Protein AF-A0A151B8X5-F1 (afdb_monomer)

Nearest PDB structures (foldseek):
  4l0r-assembly1_A  TM=9.601E-01  e=2.692E+00  Homo sapiens
  4ilo-assembly1_A  TM=9.730E-01  e=3.054E+00  Chlamydia trachomatis L2/434/Bu
  4l0r-assembly1_B  TM=8.667E-01  e=2.528E+00  Homo sapiens
  4afl-assembly2_F  TM=8.780E-01  e=2.692E+00  Homo sapiens
  8ibh-assembly1_A-2  TM=8.550E-01  e=2.374E+00  Homo sapiens

Foldseek 3Di:
DDPVLVVLVVVQVVVVKDWDPDADPVPRHTWIDDPNWIADSVPGDTDDDQDDPVSVVVVVLLVVLVVLLVVLVVVLVVLVVVLVPDDDPVVVVVSVVVNVVSVVVNVVSVVVNVD

Radius of gyration: 24.7 Å; Cα contacts (8 Å, |Δi|>4): 94; chains: 1; bounding box: 64×21×58 Å

Secondary structure (DSSP, 8-state):
--HHHHHHHHHHHHTT-EEEEEE-TTT--EEEEETTEEE-TTT--B-----SHHHHHHHHHHHHHHHHHHHHHHHHHHHHHHHTT---HHHHHHHHHHHHHHHHHHHHHHHHHH-

Mean predicted aligned error: 13.57 Å

Structure (mmCIF, N/CA/C/O backbone):
data_AF-A0A151B8X5-F1
#
_entry.id   AF-A0A151B8X5-F1
#
loop_
_atom_site.group_PDB
_atom_site.id
_atom_site.type_symbol
_atom_site.label_atom_id
_atom_site.label_alt_id
_atom_site.label_comp_id
_atom_site.label_asym_id
_atom_site.label_entity_id
_atom_site.label_seq_id
_atom_site.pdbx_PDB_ins_code
_atom_site.Cartn_x
_atom_site.Cartn_y
_atom_site.Cartn_z
_atom_site.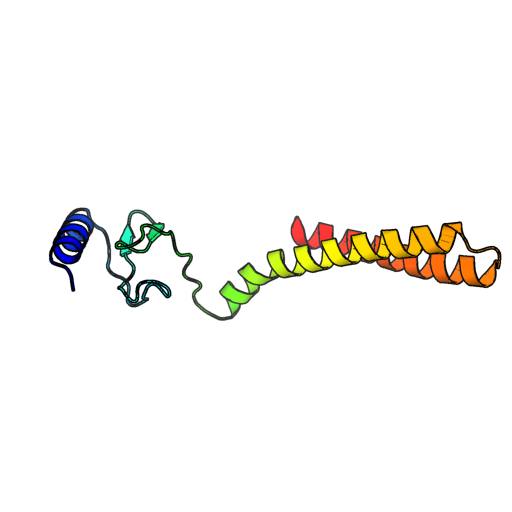occupancy
_atom_site.B_iso_or_equiv
_atom_site.auth_seq_id
_atom_site.auth_comp_id
_atom_site.auth_asym_id
_atom_site.auth_atom_id
_atom_site.pdbx_PDB_model_num
ATOM 1 N N . MET A 1 1 ? -39.555 0.243 15.336 1.00 58.66 1 MET A N 1
ATOM 2 C CA . MET A 1 1 ? -38.492 -0.665 15.832 1.00 58.66 1 MET A CA 1
ATOM 3 C C . MET A 1 1 ? -39.125 -2.018 16.115 1.00 58.66 1 MET A C 1
ATOM 5 O O . MET A 1 1 ? -40.237 -2.013 16.622 1.00 58.66 1 MET A O 1
ATOM 9 N N . SER A 1 2 ? -38.499 -3.142 15.747 1.00 71.06 2 SER A N 1
ATOM 10 C CA . SER A 1 2 ? -39.096 -4.464 15.991 1.00 71.06 2 SER A CA 1
ATOM 11 C C . SER A 1 2 ? -38.977 -4.859 17.465 1.00 71.06 2 SER A C 1
ATOM 13 O O . SER A 1 2 ? -37.971 -4.584 18.116 1.00 71.06 2 SER A O 1
ATOM 15 N N . GLU A 1 3 ? -40.004 -5.521 17.986 1.00 76.50 3 GLU A N 1
ATOM 16 C CA . GLU A 1 3 ? -40.087 -5.986 19.377 1.00 76.50 3 GLU A CA 1
ATOM 17 C C . GLU A 1 3 ? -38.929 -6.937 19.751 1.00 76.50 3 GLU A C 1
ATOM 19 O O . GLU A 1 3 ? -38.410 -6.918 20.867 1.00 76.50 3 GLU A O 1
ATOM 24 N N . GLU A 1 4 ? -38.446 -7.708 18.772 1.00 75.19 4 GLU A N 1
ATOM 25 C CA . GLU A 1 4 ? -37.307 -8.621 18.911 1.00 75.19 4 GLU A CA 1
ATOM 26 C C . GLU A 1 4 ? -35.983 -7.890 19.192 1.00 75.19 4 GLU A C 1
ATOM 28 O O . GLU A 1 4 ? -35.166 -8.350 19.990 1.00 75.19 4 GLU A O 1
ATOM 33 N N . TYR A 1 5 ? -35.781 -6.718 18.580 1.00 71.19 5 TYR A N 1
ATOM 34 C CA . TYR A 1 5 ? -34.592 -5.899 18.815 1.00 71.19 5 TYR A CA 1
ATOM 35 C C . TYR A 1 5 ? -34.552 -5.385 20.258 1.00 71.19 5 TYR A C 1
ATOM 37 O O . TYR A 1 5 ? -33.501 -5.408 20.896 1.00 71.19 5 TYR A O 1
ATOM 45 N N . VAL A 1 6 ? -35.704 -4.957 20.783 1.00 78.00 6 VAL A N 1
ATOM 46 C CA . VAL A 1 6 ? -35.816 -4.429 22.149 1.00 78.00 6 VAL A CA 1
ATOM 47 C C . VAL A 1 6 ? -35.509 -5.521 23.174 1.00 78.00 6 VAL A C 1
ATOM 49 O O . VAL A 1 6 ? -34.755 -5.274 24.113 1.00 78.00 6 VAL A O 1
ATOM 52 N N . LYS A 1 7 ? -36.014 -6.746 22.964 1.00 81.94 7 LYS A N 1
ATOM 53 C CA . LYS A 1 7 ? -35.722 -7.890 23.844 1.00 81.94 7 LYS A CA 1
ATOM 54 C C . LYS A 1 7 ? -34.238 -8.259 23.846 1.00 81.94 7 LYS A C 1
ATOM 56 O O . LYS A 1 7 ? -33.640 -8.313 24.918 1.00 81.94 7 LYS A O 1
ATOM 61 N N . LYS A 1 8 ? -33.623 -8.421 22.667 1.00 79.56 8 LYS A N 1
ATOM 62 C CA . LYS A 1 8 ? -32.185 -8.730 22.549 1.00 79.56 8 LYS A CA 1
ATOM 63 C C . LYS A 1 8 ? -31.304 -7.650 23.178 1.00 79.56 8 LYS A C 1
ATOM 65 O O . LYS A 1 8 ? -30.354 -7.966 23.887 1.00 79.56 8 LYS A O 1
ATOM 70 N N . ALA A 1 9 ? -31.621 -6.375 22.952 1.00 77.00 9 ALA A N 1
ATOM 71 C CA . ALA A 1 9 ? -30.883 -5.275 23.566 1.00 77.00 9 ALA A CA 1
ATOM 72 C C . ALA A 1 9 ? -31.014 -5.296 25.099 1.00 77.00 9 ALA A C 1
ATOM 74 O O . ALA A 1 9 ? -30.014 -5.157 25.797 1.00 77.00 9 ALA A O 1
ATOM 75 N N . ALA A 1 10 ? -32.217 -5.533 25.629 1.00 82.00 10 ALA A N 1
ATOM 76 C CA . ALA A 1 10 ? -32.449 -5.603 27.069 1.00 82.00 10 ALA A CA 1
ATOM 77 C C . ALA A 1 10 ? -31.703 -6.771 27.740 1.00 82.00 10 ALA A C 1
ATOM 79 O O . ALA A 1 10 ? -31.156 -6.600 28.828 1.00 82.00 10 ALA A O 1
ATOM 80 N N . GLU A 1 11 ? -31.644 -7.943 27.104 1.00 85.25 11 GLU A N 1
ATOM 81 C CA . GLU A 1 11 ? -30.876 -9.092 27.604 1.00 85.25 11 GLU A CA 1
ATOM 82 C C . GLU A 1 11 ? -29.374 -8.803 27.646 1.00 85.25 11 GLU A C 1
ATOM 84 O O . GLU A 1 11 ? -28.727 -9.043 28.664 1.00 85.25 11 GLU A O 1
ATOM 89 N N . LEU A 1 12 ? -28.828 -8.207 26.584 1.00 82.44 12 LEU A N 1
ATOM 90 C CA . LEU A 1 12 ? -27.414 -7.834 26.531 1.00 82.44 12 LEU A CA 1
ATOM 91 C C . LEU A 1 12 ? -27.051 -6.822 27.625 1.00 82.44 12 LEU A C 1
ATOM 93 O O . LEU A 1 12 ? -26.027 -6.977 28.289 1.00 82.44 12 LEU A O 1
ATOM 97 N N . LEU A 1 13 ? -27.902 -5.822 27.867 1.00 82.94 13 LEU A N 1
ATOM 98 C CA . LEU A 1 13 ? -27.699 -4.860 28.954 1.00 82.94 13 LEU A CA 1
ATOM 99 C C . LEU A 1 13 ? -27.722 -5.540 30.330 1.00 82.94 13 LEU A C 1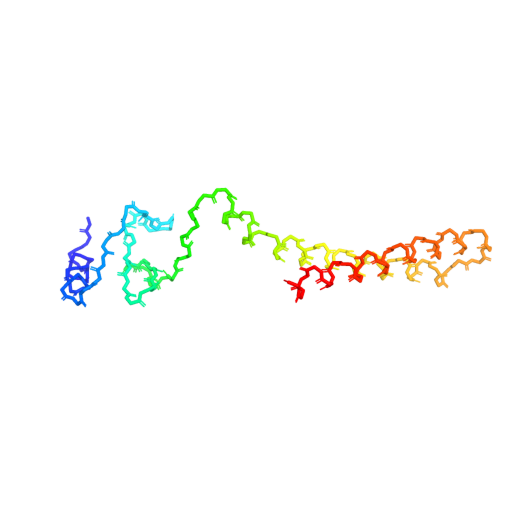
ATOM 101 O O . LEU A 1 13 ? -26.862 -5.258 31.161 1.00 82.94 13 LEU A O 1
ATOM 105 N N . LYS A 1 14 ? -28.644 -6.488 30.558 1.00 84.56 14 LYS A N 1
ATOM 106 C CA . LYS A 1 14 ? -28.681 -7.287 31.799 1.00 84.56 14 LYS A CA 1
ATOM 107 C C . LYS A 1 14 ? -27.413 -8.115 32.004 1.00 84.56 14 LYS A C 1
ATOM 109 O O . LYS A 1 14 ? -27.003 -8.319 33.140 1.00 84.56 14 LYS A O 1
ATOM 114 N N . MET A 1 15 ? -26.780 -8.567 30.923 1.00 85.88 15 MET A N 1
ATOM 115 C CA . MET A 1 15 ? -25.506 -9.290 30.976 1.00 85.88 15 MET A CA 1
ATOM 116 C C . MET A 1 15 ? -24.297 -8.375 31.232 1.00 85.88 15 MET A C 1
ATOM 118 O O . MET A 1 15 ? -23.183 -8.879 31.364 1.00 85.88 15 MET A O 1
ATOM 122 N N . GLY A 1 16 ? -24.495 -7.055 31.325 1.00 83.94 16 GLY A N 1
ATOM 123 C CA . GLY A 1 16 ? -23.436 -6.073 31.563 1.00 83.94 16 GLY A CA 1
ATOM 124 C C . GLY A 1 16 ? -22.893 -5.421 30.291 1.00 83.94 16 GLY A C 1
ATOM 125 O O . GLY A 1 16 ? -21.795 -4.865 30.307 1.00 83.94 16 GLY A O 1
ATOM 126 N N . ALA A 1 17 ? -23.618 -5.499 29.173 1.00 88.06 17 ALA A N 1
ATOM 127 C CA . ALA A 1 17 ? -23.281 -4.732 27.982 1.00 88.06 17 ALA A CA 1
ATOM 128 C C . ALA A 1 17 ? -23.662 -3.249 28.139 1.00 88.06 17 ALA A C 1
ATOM 130 O O . ALA A 1 17 ? -24.526 -2.890 28.936 1.00 88.06 17 ALA A O 1
ATOM 131 N N . THR A 1 18 ? -23.034 -2.372 27.359 1.00 88.62 18 THR A N 1
ATOM 132 C CA . THR A 1 18 ? -23.274 -0.921 27.379 1.00 88.62 18 THR A CA 1
ATOM 133 C C . THR A 1 18 ? -23.721 -0.443 26.004 1.00 88.62 18 THR A C 1
ATOM 135 O O . THR A 1 18 ? -23.055 -0.728 25.010 1.00 88.62 18 THR A O 1
ATOM 138 N N . LEU A 1 19 ? -24.824 0.304 25.940 1.00 89.06 19 LEU A N 1
ATOM 139 C CA . LEU A 1 19 ? -25.229 1.031 24.734 1.00 89.06 19 LEU A CA 1
ATOM 140 C C . LEU A 1 19 ? -24.277 2.206 24.486 1.00 89.06 19 LEU A C 1
ATOM 142 O O . LEU A 1 19 ? -23.980 2.972 25.400 1.00 89.06 19 LEU A O 1
ATOM 146 N N . LEU A 1 20 ? -23.804 2.344 23.253 1.00 86.94 20 LEU A N 1
ATOM 147 C CA . LEU A 1 20 ? -22.941 3.441 22.823 1.00 86.94 20 LEU A CA 1
ATOM 148 C C . LEU A 1 20 ? -23.763 4.513 22.101 1.00 86.94 20 LEU A C 1
ATOM 150 O O . LEU A 1 20 ? -24.816 4.226 21.536 1.00 86.94 20 LEU A O 1
ATOM 154 N N . SER A 1 21 ? -23.260 5.748 22.106 1.00 84.56 21 SER A N 1
ATOM 155 C CA . SER A 1 21 ? -23.834 6.869 21.348 1.00 84.56 21 SER A CA 1
ATOM 156 C C . SER A 1 21 ? -23.665 6.708 19.834 1.00 84.56 21 SER A C 1
ATOM 158 O O . SER A 1 21 ? -24.440 7.267 19.063 1.00 84.56 21 SER A O 1
ATOM 160 N N . ASP A 1 22 ? -22.660 5.940 19.411 1.00 86.25 22 ASP A N 1
ATOM 161 C CA . ASP A 1 22 ? -22.398 5.623 18.012 1.00 86.25 22 ASP A CA 1
ATOM 162 C C . ASP A 1 22 ? -23.439 4.645 17.451 1.00 86.25 22 ASP A C 1
ATOM 164 O O . ASP A 1 22 ? -23.876 3.702 18.120 1.00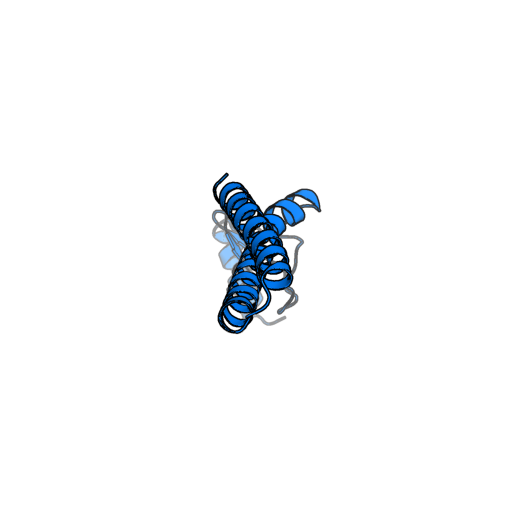 86.25 22 ASP A O 1
ATOM 168 N N . THR A 1 23 ? -23.808 4.833 16.185 1.00 87.88 23 THR A N 1
ATOM 169 C CA . THR A 1 23 ? -24.782 3.991 15.483 1.00 87.88 23 THR A CA 1
ATOM 170 C C . THR A 1 23 ? -24.119 3.144 14.401 1.00 87.88 23 THR A C 1
ATOM 172 O O . THR A 1 23 ? -23.083 3.483 13.833 1.00 87.88 23 THR A O 1
ATOM 175 N N . CYS A 1 24 ? -24.713 1.989 14.105 1.00 85.00 24 CYS A N 1
ATOM 176 C CA . CYS A 1 24 ? -24.273 1.152 12.998 1.00 85.00 24 CYS A CA 1
ATOM 177 C C . CYS A 1 24 ? -24.581 1.845 11.656 1.00 85.00 24 CYS A C 1
ATOM 179 O O . CYS A 1 24 ? -25.762 2.065 11.379 1.00 85.00 24 CYS A O 1
ATOM 181 N N . PRO A 1 25 ? -23.594 2.069 10.767 1.00 83.50 25 PRO A N 1
ATOM 182 C CA . PRO A 1 25 ? -23.803 2.783 9.502 1.00 83.50 25 PRO A CA 1
ATOM 183 C C . PRO A 1 25 ? -24.715 2.035 8.517 1.00 83.50 25 PRO A C 1
ATOM 185 O O . PRO A 1 25 ? -25.307 2.640 7.634 1.00 83.50 25 PRO A O 1
ATOM 188 N N . MET A 1 26 ? -24.864 0.717 8.680 1.00 87.12 26 MET A N 1
ATOM 189 C CA . MET A 1 26 ? -25.711 -0.114 7.814 1.00 87.12 26 MET A CA 1
ATOM 190 C C . MET A 1 26 ? -27.143 -0.259 8.334 1.00 87.12 26 MET A C 1
ATOM 192 O O . MET A 1 26 ? -28.077 -0.459 7.567 1.00 87.12 26 MET A O 1
ATOM 196 N N . CYS A 1 27 ? -27.310 -0.267 9.656 1.00 85.38 27 CYS A N 1
ATOM 197 C CA . CYS A 1 27 ? -28.573 -0.623 10.308 1.00 85.38 27 CYS A CA 1
ATOM 198 C C . CYS A 1 27 ? -29.265 0.562 10.977 1.00 85.38 27 CYS A C 1
ATOM 200 O O . CYS A 1 27 ? -30.432 0.431 11.343 1.00 85.38 27 CYS A O 1
ATOM 202 N N . ASN A 1 28 ? -28.532 1.660 11.168 1.00 85.75 28 ASN A N 1
ATOM 203 C CA . ASN A 1 28 ? -28.939 2.866 11.873 1.00 85.75 28 ASN A CA 1
ATOM 204 C C . ASN A 1 28 ? -29.498 2.592 13.282 1.00 85.75 28 ASN A C 1
ATOM 206 O O . ASN A 1 28 ? -30.498 3.167 13.703 1.00 85.75 28 ASN A O 1
ATOM 210 N N . VAL A 1 29 ? -28.869 1.653 13.998 1.00 86.38 29 VAL A N 1
ATOM 211 C CA . VAL A 1 29 ? -29.196 1.313 15.392 1.00 86.38 29 VAL A CA 1
ATOM 212 C C . VAL A 1 29 ? -27.987 1.565 16.294 1.00 86.38 29 VAL A C 1
ATOM 214 O O . VAL A 1 29 ? -26.863 1.360 15.823 1.00 86.38 29 VAL A O 1
ATOM 217 N N . PRO A 1 30 ? -28.185 1.948 17.568 1.00 88.06 30 PRO A N 1
ATOM 218 C CA . PRO A 1 30 ? -27.099 2.096 18.534 1.00 88.06 30 PRO A CA 1
ATOM 219 C C . PRO A 1 30 ? -26.227 0.841 18.644 1.00 88.06 30 PRO A C 1
ATOM 221 O O . PRO A 1 30 ? -26.734 -0.290 18.640 1.00 88.06 30 PRO A O 1
ATOM 224 N N . LEU A 1 31 ? -24.914 1.046 18.722 1.00 90.00 31 LEU A N 1
ATOM 225 C CA . LEU A 1 31 ? -23.942 -0.021 18.948 1.00 90.00 31 LEU A CA 1
ATOM 226 C C . LEU A 1 31 ? -23.932 -0.447 20.417 1.00 90.00 31 LEU A C 1
ATOM 228 O O . LEU A 1 31 ? -24.282 0.322 21.311 1.00 90.00 31 LEU A O 1
ATOM 232 N N . ILE A 1 32 ? -23.508 -1.685 20.666 1.00 89.88 32 ILE A N 1
ATOM 233 C CA . ILE A 1 32 ? -23.340 -2.233 22.011 1.00 89.88 32 ILE A CA 1
ATOM 234 C C . ILE A 1 32 ? -21.875 -2.610 22.222 1.00 89.88 32 ILE A C 1
ATOM 236 O O . ILE A 1 32 ? -21.244 -3.197 21.344 1.00 89.88 32 ILE A O 1
ATOM 240 N N . ARG A 1 33 ? -21.346 -2.286 23.405 1.00 88.06 33 ARG A N 1
ATOM 241 C CA . ARG A 1 33 ? -20.070 -2.786 23.914 1.00 88.06 33 ARG A CA 1
ATOM 242 C C . ARG A 1 33 ? -20.313 -3.910 24.908 1.00 88.06 33 ARG A C 1
ATOM 244 O O . ARG A 1 33 ? -21.026 -3.712 25.886 1.00 88.06 33 ARG A O 1
ATOM 251 N N . PHE A 1 34 ? -19.672 -5.054 24.716 1.00 86.56 34 PHE A N 1
ATOM 252 C CA . PHE A 1 34 ? -19.717 -6.165 25.660 1.00 86.56 34 PHE A CA 1
ATOM 253 C C . PHE A 1 34 ? -18.346 -6.834 25.731 1.00 86.56 34 PHE A C 1
ATOM 255 O O . PHE A 1 34 ? -17.775 -7.166 24.698 1.00 86.56 34 PHE A O 1
ATOM 262 N N . ARG A 1 35 ? -17.799 -7.011 26.943 1.00 84.38 35 ARG A N 1
ATOM 263 C CA . ARG A 1 35 ? -16.482 -7.647 27.175 1.00 84.38 35 ARG A CA 1
ATOM 264 C C . ARG A 1 35 ? -15.341 -7.089 26.300 1.00 84.38 35 ARG A C 1
ATOM 266 O O . ARG A 1 35 ? -14.465 -7.829 25.875 1.00 84.38 35 ARG A O 1
ATOM 273 N N . GLY A 1 36 ? -15.362 -5.783 26.026 1.00 80.31 36 GLY A N 1
ATOM 274 C CA . GLY A 1 36 ? -14.348 -5.098 25.212 1.00 80.31 36 GLY A CA 1
ATOM 275 C C . GLY A 1 36 ? -14.636 -5.058 23.706 1.00 80.31 36 GLY A C 1
ATOM 276 O O . GLY A 1 36 ? -14.112 -4.181 23.028 1.00 80.31 36 GLY A O 1
ATOM 277 N N . ASP A 1 37 ? -15.529 -5.904 23.193 1.00 83.31 37 ASP A N 1
ATOM 278 C CA . ASP A 1 37 ? -15.953 -5.869 21.793 1.00 83.31 37 ASP A CA 1
ATOM 279 C C . ASP A 1 37 ? -17.085 -4.860 21.584 1.00 83.31 37 ASP A C 1
ATOM 281 O O . ASP A 1 37 ? -18.026 -4.797 22.378 1.00 83.31 37 ASP A O 1
ATOM 285 N N . VAL A 1 38 ? -17.033 -4.107 20.484 1.00 88.81 38 VAL A N 1
ATOM 286 C CA . VAL A 1 38 ? -18.146 -3.267 20.024 1.00 88.81 38 VAL A CA 1
ATOM 287 C C . VAL A 1 38 ? -18.780 -3.911 18.801 1.00 88.81 38 VAL A C 1
ATOM 289 O O . VAL A 1 38 ? -18.081 -4.289 17.864 1.00 88.81 38 VAL A O 1
ATOM 292 N N . PHE A 1 39 ? -20.103 -4.051 18.786 1.00 89.38 39 PHE A N 1
ATOM 293 C CA . PHE A 1 39 ? -20.820 -4.650 17.664 1.00 89.38 39 PHE A CA 1
ATOM 294 C C . PHE A 1 39 ? -22.246 -4.118 17.532 1.00 89.38 39 PHE A C 1
ATOM 296 O O . PHE A 1 39 ? -22.818 -3.514 18.442 1.00 89.38 39 PHE A O 1
ATOM 303 N N . CYS A 1 40 ? -22.834 -4.343 16.359 1.00 88.94 40 CYS A N 1
ATOM 304 C CA . CYS A 1 40 ? -24.237 -4.045 16.119 1.00 88.94 40 CYS A CA 1
ATOM 305 C C . CYS A 1 40 ? -25.120 -5.196 16.633 1.00 88.94 40 CYS A C 1
ATOM 307 O O . CYS A 1 40 ? -25.017 -6.303 16.104 1.00 88.94 40 CYS A O 1
ATOM 309 N N . PRO A 1 41 ? -26.054 -4.964 17.572 1.00 85.94 41 PRO A N 1
ATOM 310 C CA . PRO A 1 41 ? -26.942 -6.022 18.067 1.00 85.94 41 PRO A CA 1
ATOM 311 C C . PRO A 1 41 ? -27.970 -6.501 17.027 1.00 85.94 41 PRO A C 1
ATOM 313 O O . PRO A 1 41 ? -28.591 -7.542 17.216 1.00 85.94 41 PRO A O 1
ATOM 316 N N . LYS A 1 42 ? -28.159 -5.754 15.927 1.00 85.25 42 LYS A N 1
ATOM 317 C CA . LYS A 1 42 ? -29.078 -6.121 14.839 1.00 85.25 42 LYS A CA 1
ATOM 318 C C . LYS A 1 42 ? -28.424 -7.021 13.789 1.00 85.25 42 LYS A C 1
ATOM 320 O O . LYS A 1 42 ? -29.020 -8.018 13.409 1.00 85.25 42 LYS A O 1
ATOM 325 N N . CYS A 1 43 ? -27.232 -6.670 13.300 1.00 88.69 43 CYS A N 1
ATOM 326 C CA . CYS A 1 43 ? -26.553 -7.432 12.241 1.00 88.69 43 CYS A CA 1
ATOM 327 C C . CYS A 1 43 ? -25.361 -8.270 12.726 1.00 88.69 43 CYS A C 1
ATOM 329 O O . CYS A 1 43 ? -24.759 -8.975 11.924 1.00 88.69 43 CYS A O 1
ATOM 331 N N . GLY A 1 44 ? -24.982 -8.171 14.004 1.00 83.12 44 GLY A N 1
ATOM 332 C CA . GLY A 1 44 ? -23.901 -8.949 14.619 1.00 83.12 44 GLY A CA 1
ATOM 333 C C . GLY A 1 44 ? -22.481 -8.533 14.225 1.00 83.12 44 GLY A C 1
ATOM 334 O O . GLY A 1 44 ? -21.519 -9.083 14.754 1.00 83.12 44 GLY A O 1
ATOM 335 N N . ARG A 1 45 ? -22.309 -7.564 13.316 1.00 85.69 45 ARG A N 1
ATOM 336 C CA . ARG A 1 45 ? -20.974 -7.127 12.879 1.00 85.69 45 ARG A CA 1
ATOM 337 C C . ARG A 1 45 ? -20.230 -6.422 14.008 1.00 85.69 45 ARG A C 1
ATOM 339 O O . ARG A 1 45 ? -20.768 -5.479 14.594 1.00 85.69 45 ARG A O 1
ATOM 346 N N . LYS A 1 46 ? -18.981 -6.835 14.242 1.00 84.25 46 LYS A N 1
ATOM 347 C CA . LYS A 1 46 ? -18.020 -6.092 15.065 1.00 84.25 46 LYS A CA 1
ATOM 348 C C . LYS A 1 46 ? -17.665 -4.769 14.387 1.00 84.25 46 LYS A C 1
ATOM 350 O O . LYS A 1 46 ? -17.494 -4.718 13.172 1.00 84.25 46 LYS A O 1
ATOM 355 N N . ILE A 1 47 ? -17.576 -3.710 15.180 1.00 80.50 47 ILE A N 1
ATOM 356 C CA . ILE A 1 47 ? -17.239 -2.353 14.757 1.00 80.50 47 ILE A CA 1
ATOM 357 C C . ILE A 1 47 ? -16.014 -1.916 15.550 1.00 80.50 47 ILE A C 1
ATOM 359 O O . ILE A 1 47 ? -15.999 -2.016 16.773 1.00 80.50 47 ILE A O 1
ATOM 363 N N . ILE A 1 48 ? -15.000 -1.406 14.861 1.00 75.69 48 ILE A N 1
ATOM 364 C CA . ILE A 1 48 ? -13.857 -0.762 15.503 1.00 75.69 48 ILE A CA 1
ATOM 365 C C . ILE A 1 48 ? -14.181 0.728 15.568 1.00 75.69 48 ILE A C 1
ATOM 367 O O . ILE A 1 48 ? -14.289 1.388 14.535 1.00 75.69 48 ILE A O 1
ATOM 371 N N . LEU A 1 49 ? -14.408 1.240 16.778 1.00 68.44 49 LEU A N 1
ATOM 372 C CA . LEU A 1 49 ? -14.613 2.669 17.000 1.00 68.44 49 LEU A CA 1
ATOM 373 C C . LEU A 1 49 ? -13.256 3.358 17.040 1.00 68.44 49 LEU A C 1
ATOM 375 O O . LEU A 1 49 ? -12.438 3.051 17.901 1.00 68.44 49 LEU A O 1
ATOM 379 N N . VAL A 1 50 ? -13.047 4.292 16.123 1.00 62.47 50 VAL A N 1
ATOM 380 C CA . VAL A 1 50 ? -11.824 5.087 16.040 1.00 62.47 50 VAL A CA 1
ATOM 381 C C . VAL A 1 50 ? -12.107 6.446 16.674 1.00 62.47 50 VAL A C 1
ATOM 383 O O . VAL A 1 50 ? -12.969 7.176 16.180 1.00 62.47 50 VAL A O 1
ATOM 386 N N . ARG A 1 51 ? -11.449 6.785 17.791 1.00 53.88 51 ARG A N 1
ATOM 387 C CA . ARG A 1 51 ? -11.692 8.040 18.513 1.00 53.88 51 ARG A CA 1
ATOM 388 C C . ARG A 1 51 ? -10.615 9.061 18.140 1.00 53.88 51 ARG A C 1
ATOM 390 O O . ARG A 1 51 ? -9.564 9.151 18.758 1.00 53.88 51 ARG A O 1
ATOM 397 N N . GLY A 1 52 ? -10.921 9.882 17.137 1.00 51.91 52 GLY A N 1
ATOM 398 C CA . GLY A 1 52 ? -10.118 11.049 16.753 1.00 51.91 52 GLY A CA 1
ATOM 399 C C . GLY A 1 52 ? -9.229 10.844 15.522 1.00 51.91 52 GLY A C 1
ATOM 400 O O . GLY A 1 52 ? -8.922 9.723 15.120 1.00 51.91 52 GLY A O 1
ATOM 401 N N . GLU A 1 53 ? -8.814 11.959 14.911 1.00 51.50 53 GLU A N 1
ATOM 402 C CA . GLU A 1 53 ? -8.001 11.981 13.682 1.00 51.50 53 GLU A CA 1
ATOM 403 C C . GLU A 1 53 ? -6.653 11.260 13.843 1.00 51.50 53 GLU A C 1
ATOM 405 O O . GLU A 1 53 ? -6.175 10.639 12.898 1.00 51.50 53 GLU A O 1
ATOM 410 N N . SER A 1 54 ? -6.072 11.273 15.048 1.00 52.69 54 SER A N 1
ATOM 411 C CA . SER A 1 54 ? -4.793 10.618 15.360 1.00 52.69 54 SER A CA 1
ATOM 412 C C . SER A 1 54 ? -4.889 9.086 15.377 1.00 52.69 54 SER A C 1
ATOM 414 O O . SER A 1 54 ? -4.048 8.419 14.775 1.00 52.69 54 SER A O 1
ATOM 416 N N . GLU A 1 55 ? -5.935 8.511 15.979 1.00 48.09 55 GLU A N 1
ATOM 417 C CA . GLU A 1 55 ? -6.165 7.058 15.956 1.00 48.09 55 GLU A CA 1
ATOM 418 C C . GLU A 1 55 ? -6.594 6.582 14.559 1.00 48.09 55 GLU A C 1
ATOM 420 O O . GLU A 1 55 ? -6.222 5.492 14.121 1.00 48.09 55 GLU A O 1
ATOM 425 N N . ALA A 1 56 ? -7.317 7.427 13.812 1.00 54.53 56 ALA A N 1
ATOM 426 C CA . ALA A 1 56 ? -7.657 7.165 12.417 1.00 54.53 56 ALA A CA 1
ATOM 427 C C . ALA A 1 56 ? -6.426 7.192 11.512 1.00 54.53 56 ALA A C 1
ATOM 429 O O . ALA A 1 56 ? -6.309 6.339 10.635 1.00 54.53 56 ALA A O 1
ATOM 430 N N . ALA A 1 57 ? -5.497 8.123 11.728 1.00 56.00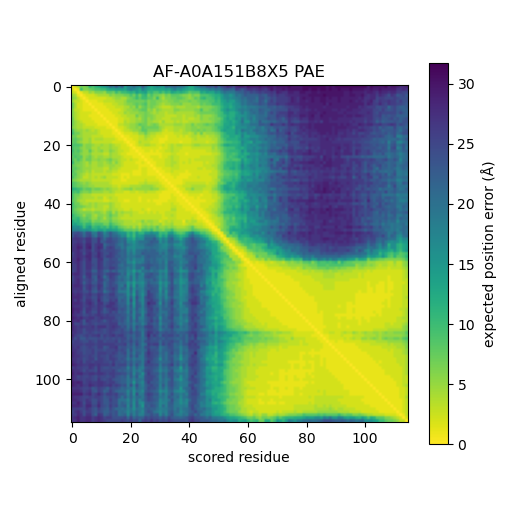 57 ALA A N 1
ATOM 431 C CA . ALA A 1 57 ? -4.217 8.153 11.033 1.00 56.00 57 ALA A CA 1
ATOM 432 C C . ALA A 1 57 ? -3.373 6.915 11.372 1.00 56.00 57 ALA A C 1
ATOM 434 O O . ALA A 1 57 ? -2.874 6.260 10.462 1.00 56.00 57 ALA A O 1
ATOM 435 N N . ALA A 1 58 ? -3.297 6.526 12.650 1.00 60.94 58 ALA A N 1
ATOM 436 C CA . ALA A 1 58 ? -2.559 5.339 13.086 1.00 60.94 58 ALA A CA 1
ATOM 437 C C . ALA A 1 58 ? -3.101 4.036 12.470 1.00 60.94 58 ALA A C 1
ATOM 439 O O . ALA A 1 58 ? -2.318 3.178 12.073 1.00 60.94 58 ALA A O 1
ATOM 440 N N . ALA A 1 59 ? -4.423 3.903 12.320 1.00 63.47 59 ALA A N 1
ATOM 441 C CA . ALA A 1 59 ? -5.039 2.760 11.643 1.00 63.47 59 ALA A CA 1
ATOM 442 C C . ALA A 1 59 ? -4.922 2.821 10.105 1.00 63.47 59 ALA A C 1
ATOM 444 O O . ALA A 1 59 ? -4.922 1.783 9.442 1.00 63.47 59 ALA A O 1
ATOM 445 N N . ARG A 1 60 ? -4.818 4.023 9.521 1.00 72.69 60 ARG A N 1
ATOM 446 C CA . ARG A 1 60 ? -4.662 4.232 8.070 1.00 72.69 60 ARG A CA 1
ATOM 447 C C . ARG A 1 60 ? -3.237 3.999 7.588 1.00 72.69 60 ARG A C 1
ATOM 449 O O . ARG A 1 60 ? -3.073 3.537 6.465 1.00 72.69 60 ARG A O 1
ATOM 456 N N . THR A 1 61 ? -2.226 4.287 8.406 1.00 80.75 61 THR A N 1
ATOM 457 C CA . THR A 1 61 ? -0.815 4.152 8.014 1.00 80.75 61 THR A CA 1
ATOM 458 C C . THR A 1 61 ? -0.460 2.734 7.540 1.00 80.75 61 THR A C 1
ATOM 460 O O . THR A 1 61 ? 0.098 2.623 6.451 1.00 80.75 61 THR A O 1
ATOM 463 N N . PRO A 1 62 ? -0.828 1.639 8.239 1.00 84.00 62 PRO A N 1
ATOM 464 C CA . PRO A 1 62 ? -0.559 0.283 7.757 1.00 84.00 62 PRO A CA 1
ATOM 465 C C . PRO A 1 62 ? -1.238 -0.040 6.421 1.00 84.00 62 PRO A C 1
ATOM 467 O O . PRO A 1 62 ? -0.641 -0.712 5.585 1.00 84.00 62 PRO A O 1
ATOM 470 N N . ILE A 1 63 ? -2.464 0.456 6.211 1.00 86.38 63 ILE A N 1
ATOM 471 C CA . ILE A 1 63 ? -3.227 0.253 4.970 1.00 86.38 63 ILE A CA 1
ATOM 472 C C . ILE A 1 63 ? -2.557 1.014 3.821 1.00 86.38 63 ILE A C 1
ATOM 474 O O . ILE A 1 63 ? -2.239 0.426 2.795 1.00 86.38 63 ILE A O 1
ATOM 478 N N . ALA A 1 64 ? -2.244 2.295 4.025 1.00 88.56 64 ALA A N 1
ATOM 479 C CA . ALA A 1 64 ? 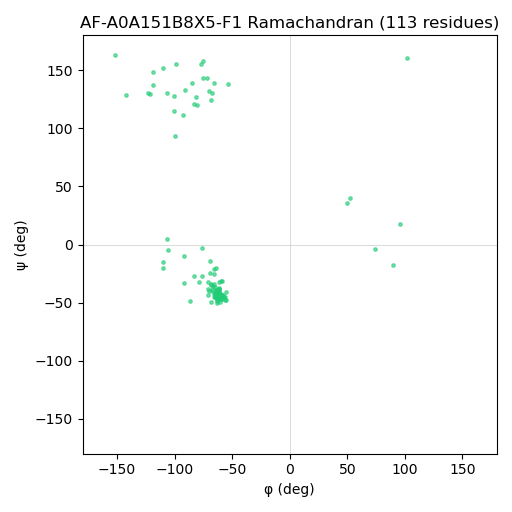-1.573 3.117 3.023 1.00 88.56 64 ALA A CA 1
ATOM 480 C C . ALA A 1 64 ? -0.181 2.571 2.660 1.00 88.56 64 ALA A C 1
ATOM 482 O O . ALA A 1 64 ? 0.206 2.589 1.495 1.00 88.56 64 ALA A O 1
ATOM 483 N N . LEU A 1 65 ? 0.577 2.056 3.635 1.00 92.12 65 LEU A N 1
ATOM 484 C CA . LEU A 1 65 ? 1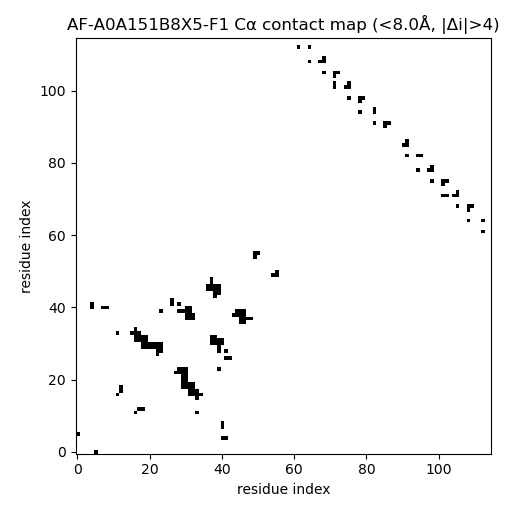.877 1.433 3.373 1.00 92.12 65 LEU A CA 1
ATOM 485 C C . LEU A 1 65 ? 1.749 0.116 2.597 1.00 92.12 65 LEU A C 1
ATOM 487 O O . LEU A 1 65 ? 2.620 -0.170 1.779 1.00 92.12 65 LEU A O 1
ATOM 491 N N . ALA A 1 66 ? 0.683 -0.662 2.814 1.00 91.75 66 ALA A N 1
ATOM 492 C CA . ALA A 1 66 ? 0.410 -1.865 2.028 1.00 91.75 66 ALA A CA 1
ATOM 493 C C . ALA A 1 66 ? 0.102 -1.521 0.562 1.00 91.75 66 ALA A C 1
ATOM 495 O O . ALA A 1 66 ? 0.704 -2.110 -0.335 1.00 91.75 66 ALA A O 1
ATOM 496 N N . ASP A 1 67 ? -0.737 -0.508 0.324 1.00 94.31 67 ASP A N 1
ATOM 497 C CA . ASP A 1 67 ? -1.050 -0.028 -1.029 1.00 94.31 67 ASP A CA 1
ATOM 498 C C . ASP A 1 67 ? 0.210 0.500 -1.743 1.00 94.31 67 ASP A C 1
ATOM 500 O O . ASP A 1 67 ? 0.425 0.268 -2.935 1.00 94.31 67 ASP A O 1
ATOM 504 N N . VAL A 1 68 ? 1.087 1.209 -1.023 1.00 95.88 68 VAL A N 1
ATOM 505 C CA . VAL A 1 68 ? 2.373 1.673 -1.568 1.00 95.88 68 VAL A CA 1
ATOM 506 C C . VAL A 1 68 ? 3.295 0.494 -1.889 1.00 95.88 68 VAL A C 1
ATOM 508 O O . VAL A 1 68 ? 3.931 0.500 -2.942 1.00 95.88 68 VAL A O 1
ATOM 511 N N . GLU A 1 69 ? 3.376 -0.517 -1.019 1.00 96.00 69 GLU A N 1
ATOM 512 C CA . GLU A 1 69 ? 4.174 -1.726 -1.263 1.00 96.00 69 GLU A CA 1
ATOM 513 C C . GLU A 1 69 ? 3.715 -2.450 -2.537 1.00 96.00 69 GLU A C 1
ATOM 515 O O . GLU A 1 69 ? 4.551 -2.774 -3.384 1.00 96.00 69 GLU A O 1
ATOM 520 N N . GLU A 1 70 ? 2.406 -2.639 -2.716 1.00 97.19 70 GLU A N 1
ATOM 521 C CA . GLU A 1 70 ? 1.838 -3.271 -3.911 1.00 97.19 70 GLU A CA 1
ATOM 522 C C . 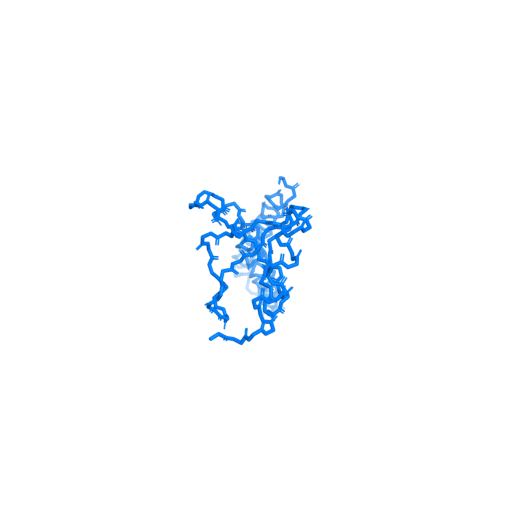GLU A 1 70 ? 2.196 -2.495 -5.189 1.00 97.19 70 GLU A C 1
ATOM 524 O O . GLU A 1 70 ? 2.706 -3.070 -6.156 1.00 97.19 70 GLU A O 1
ATOM 529 N N . ASN A 1 71 ? 2.037 -1.169 -5.168 1.00 97.94 71 ASN A N 1
ATOM 530 C CA . ASN A 1 71 ? 2.385 -0.313 -6.301 1.00 97.94 71 ASN A CA 1
ATOM 531 C C . ASN A 1 71 ? 3.889 -0.323 -6.620 1.00 97.94 71 ASN A C 1
ATOM 533 O O . ASN A 1 71 ? 4.275 -0.327 -7.793 1.00 97.94 71 ASN A O 1
ATOM 537 N N . LEU A 1 72 ? 4.755 -0.341 -5.601 1.00 98.12 72 LEU A N 1
ATOM 538 C CA . LEU A 1 72 ? 6.204 -0.430 -5.797 1.00 98.12 72 LEU A CA 1
ATOM 539 C C . LEU A 1 72 ? 6.598 -1.758 -6.443 1.00 98.12 72 LEU A C 1
ATOM 541 O O . LEU A 1 72 ? 7.418 -1.759 -7.360 1.00 98.12 72 LEU A O 1
ATOM 545 N N . ILE A 1 73 ? 6.001 -2.872 -6.011 1.00 98.31 73 ILE A N 1
ATOM 546 C CA . ILE A 1 73 ? 6.237 -4.192 -6.611 1.00 98.31 73 ILE A CA 1
ATOM 547 C C . ILE A 1 73 ? 5.795 -4.196 -8.077 1.00 98.31 73 ILE A C 1
ATOM 549 O O . ILE A 1 73 ? 6.567 -4.616 -8.940 1.00 98.31 73 ILE A O 1
ATOM 553 N N . ALA A 1 74 ? 4.604 -3.670 -8.377 1.00 98.44 74 ALA A N 1
ATOM 554 C CA . ALA A 1 74 ? 4.123 -3.554 -9.751 1.00 98.44 74 ALA A CA 1
ATOM 555 C C . ALA A 1 74 ? 5.089 -2.733 -10.626 1.00 98.44 74 ALA A C 1
ATOM 557 O O . ALA A 1 74 ? 5.448 -3.158 -11.722 1.00 98.44 74 ALA A O 1
ATOM 558 N N . LYS A 1 75 ? 5.600 -1.600 -10.123 1.00 98.31 75 LYS A N 1
ATOM 559 C CA . LYS A 1 75 ? 6.582 -0.788 -10.860 1.00 98.31 75 LYS A CA 1
ATOM 560 C C . LYS A 1 75 ? 7.943 -1.441 -11.023 1.00 98.31 75 LYS A C 1
ATOM 562 O O . LYS A 1 75 ? 8.557 -1.269 -12.071 1.00 98.31 75 LYS A O 1
ATOM 567 N N . ILE A 1 76 ? 8.403 -2.212 -10.047 1.00 98.62 76 ILE A N 1
ATOM 568 C CA . ILE A 1 76 ? 9.623 -3.015 -10.188 1.00 98.62 76 ILE A CA 1
ATOM 569 C C . ILE A 1 76 ? 9.457 -4.023 -11.329 1.00 98.62 76 ILE A C 1
ATOM 571 O O . ILE A 1 76 ? 10.339 -4.135 -12.176 1.00 98.62 76 ILE A O 1
ATOM 575 N N . LEU A 1 77 ? 8.314 -4.709 -11.402 1.00 98.25 77 LEU A N 1
ATOM 576 C CA . LEU A 1 77 ? 8.029 -5.641 -12.493 1.00 98.25 77 LEU A CA 1
ATOM 577 C C . LEU A 1 77 ? 7.962 -4.925 -13.851 1.00 98.25 77 LEU A C 1
ATOM 579 O O . LEU A 1 77 ? 8.612 -5.378 -14.793 1.00 98.25 77 LEU A O 1
ATOM 583 N N . ASP A 1 78 ? 7.271 -3.782 -13.939 1.00 98.12 78 ASP A N 1
ATOM 584 C CA . ASP A 1 78 ? 7.213 -2.959 -15.159 1.00 98.12 78 ASP A CA 1
ATOM 585 C C . ASP A 1 78 ? 8.619 -2.575 -15.653 1.00 98.12 78 ASP A C 1
ATOM 587 O O . ASP A 1 78 ? 8.929 -2.700 -16.840 1.00 98.12 78 ASP A O 1
ATOM 591 N N . VAL A 1 79 ? 9.480 -2.089 -14.751 1.00 98.00 79 VAL A N 1
ATOM 592 C CA . VAL A 1 79 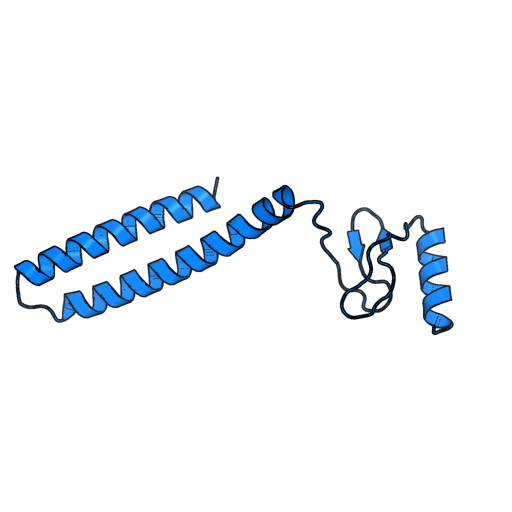? 10.847 -1.670 -15.095 1.00 98.00 79 VAL A CA 1
ATOM 593 C C . VAL A 1 79 ? 11.693 -2.875 -15.500 1.00 98.00 79 VAL A C 1
ATOM 595 O O . VAL A 1 79 ? 12.451 -2.771 -16.459 1.00 98.00 79 VAL A O 1
ATOM 598 N N . ASN A 1 80 ? 11.535 -4.025 -14.839 1.00 98.00 80 ASN A N 1
ATOM 599 C CA . ASN A 1 80 ? 12.245 -5.255 -15.191 1.00 98.00 80 ASN A CA 1
ATOM 600 C C . ASN A 1 80 ? 11.890 -5.741 -16.605 1.00 98.00 80 ASN A C 1
ATOM 602 O O . ASN A 1 80 ? 12.780 -6.093 -17.375 1.00 98.00 80 ASN A O 1
ATOM 606 N N . VAL A 1 81 ? 10.602 -5.717 -16.965 1.00 97.94 81 VAL A N 1
ATOM 607 C CA . VAL A 1 81 ? 10.147 -6.080 -18.317 1.00 97.94 81 VAL A CA 1
ATOM 608 C C . VAL A 1 81 ? 10.749 -5.143 -19.363 1.00 97.94 81 VAL A C 1
ATOM 610 O O . VAL A 1 81 ? 11.241 -5.608 -20.385 1.00 97.94 81 VAL A O 1
ATOM 613 N N . ARG A 1 82 ? 10.760 -3.831 -19.100 1.00 96.69 82 ARG A N 1
ATOM 614 C CA . ARG A 1 82 ? 11.348 -2.844 -20.020 1.00 96.69 82 ARG A CA 1
ATOM 615 C C . ARG A 1 82 ? 12.855 -3.029 -20.174 1.00 96.69 82 ARG A C 1
ATOM 617 O O . ARG A 1 82 ? 13.339 -3.025 -21.301 1.00 96.69 82 ARG A O 1
ATOM 624 N N . LEU A 1 83 ? 13.567 -3.231 -19.063 1.00 96.62 83 LEU A N 1
ATOM 625 C CA . LEU A 1 83 ? 15.010 -3.486 -19.040 1.00 96.62 83 LEU A CA 1
ATOM 626 C C . LEU A 1 83 ? 15.396 -4.683 -19.909 1.00 96.62 83 LEU A C 1
ATOM 628 O O . LEU A 1 83 ? 16.390 -4.614 -20.620 1.00 96.62 83 LEU A O 1
ATOM 632 N N . ALA A 1 84 ? 14.601 -5.755 -19.886 1.00 96.12 84 ALA A N 1
ATOM 633 C CA . ALA A 1 84 ? 14.878 -6.966 -20.659 1.00 96.12 84 ALA A CA 1
ATOM 634 C C . ALA A 1 84 ? 14.848 -6.753 -22.185 1.00 96.12 84 ALA A C 1
ATOM 636 O O . ALA A 1 84 ? 15.397 -7.568 -22.919 1.00 96.12 84 ALA A O 1
ATOM 637 N N . SER A 1 85 ? 14.198 -5.685 -22.653 1.00 95.75 85 SER A N 1
ATOM 638 C CA . SER A 1 85 ? 14.071 -5.334 -24.074 1.00 95.75 85 SER A CA 1
ATOM 639 C C . SER A 1 85 ? 14.927 -4.136 -24.504 1.00 95.75 85 SER A C 1
ATOM 641 O O . SER A 1 85 ? 14.766 -3.654 -25.620 1.00 95.75 85 SER A O 1
ATOM 643 N N . MET A 1 86 ? 15.765 -3.596 -23.615 1.00 96.62 86 MET A N 1
ATOM 644 C CA . MET A 1 86 ? 16.613 -2.441 -23.916 1.00 96.62 86 MET A CA 1
ATOM 645 C C . MET A 1 86 ? 17.974 -2.886 -24.451 1.00 96.62 86 MET A C 1
ATOM 647 O O . MET A 1 86 ? 18.635 -3.712 -23.828 1.00 96.62 86 MET A O 1
ATOM 651 N N . ASP A 1 87 ? 18.412 -2.262 -25.546 1.00 96.19 87 ASP A N 1
ATOM 652 C CA . ASP A 1 87 ? 19.730 -2.502 -26.153 1.00 96.19 87 ASP A CA 1
ATOM 653 C C . ASP A 1 87 ? 20.687 -1.304 -25.994 1.00 96.19 87 ASP A C 1
ATOM 655 O O . ASP A 1 87 ? 21.906 -1.453 -26.089 1.00 96.19 87 ASP A O 1
ATOM 659 N N . ASP A 1 88 ? 20.148 -0.108 -25.736 1.00 98.12 88 ASP A N 1
ATOM 660 C CA . ASP A 1 88 ? 20.932 1.110 -25.534 1.00 98.12 88 ASP A CA 1
ATOM 661 C C . ASP A 1 88 ? 21.470 1.206 -24.097 1.00 98.12 88 ASP A C 1
ATOM 663 O O . ASP A 1 88 ? 20.723 1.116 -23.119 1.00 98.12 88 ASP A O 1
ATOM 667 N N . LEU A 1 89 ? 22.783 1.409 -23.961 1.00 96.44 89 LEU A N 1
ATOM 668 C CA . LEU A 1 89 ? 23.460 1.422 -22.661 1.00 96.44 89 LEU A CA 1
ATOM 669 C C . LEU A 1 89 ? 23.037 2.597 -21.769 1.00 96.44 89 LEU A C 1
ATOM 671 O O . LEU A 1 89 ? 22.975 2.433 -20.546 1.00 96.44 89 LEU A O 1
ATOM 675 N N . ASP A 1 90 ? 22.741 3.762 -22.347 1.00 97.94 90 ASP A N 1
ATOM 676 C CA . ASP A 1 90 ? 22.302 4.924 -21.576 1.00 97.94 90 ASP A CA 1
ATOM 677 C C . ASP A 1 90 ? 20.881 4.713 -21.043 1.00 97.94 90 ASP A C 1
ATOM 679 O O . ASP A 1 90 ? 20.590 5.057 -19.894 1.00 97.94 90 ASP A O 1
ATOM 683 N N . ASP A 1 91 ? 20.000 4.099 -21.828 1.00 97.25 91 ASP A N 1
ATOM 684 C CA . ASP A 1 91 ? 18.647 3.757 -21.395 1.00 97.25 91 ASP A CA 1
ATOM 685 C C . ASP A 1 91 ? 18.631 2.627 -20.357 1.00 97.25 91 ASP A C 1
ATOM 687 O O . ASP A 1 91 ? 17.922 2.740 -19.349 1.00 97.25 91 ASP A O 1
ATOM 691 N N . ILE A 1 92 ? 19.482 1.604 -20.514 1.00 98.06 92 ILE A N 1
ATOM 692 C CA . ILE A 1 92 ? 19.702 0.567 -19.490 1.00 98.06 92 ILE A CA 1
ATOM 693 C C . ILE A 1 92 ? 20.156 1.212 -18.178 1.00 98.06 92 ILE A C 1
ATOM 695 O O . ILE A 1 92 ? 19.628 0.890 -17.109 1.00 98.06 92 ILE A O 1
ATOM 699 N N . LYS A 1 93 ? 21.106 2.154 -18.237 1.00 98.06 93 LYS A N 1
ATOM 700 C CA . LYS A 1 93 ? 21.600 2.862 -17.052 1.00 98.06 93 LYS A CA 1
ATOM 701 C C . LYS A 1 93 ? 20.482 3.641 -16.357 1.00 98.06 93 LYS A C 1
ATOM 703 O O . LYS A 1 93 ? 20.293 3.470 -15.151 1.00 98.06 93 LYS A O 1
ATOM 708 N N . LYS A 1 94 ? 19.708 4.443 -17.097 1.00 97.62 94 LYS A N 1
ATOM 709 C CA . LYS A 1 94 ? 18.572 5.210 -16.545 1.00 97.62 94 LYS A CA 1
ATOM 710 C C . LYS A 1 94 ? 17.546 4.288 -15.884 1.00 97.62 94 LYS A C 1
ATOM 712 O O . LYS A 1 94 ? 17.087 4.555 -14.774 1.00 97.62 94 LYS A O 1
ATOM 717 N N . ALA A 1 95 ? 17.193 3.182 -16.536 1.00 97.50 95 ALA A N 1
ATOM 718 C CA . ALA A 1 95 ? 16.243 2.221 -15.986 1.00 97.50 95 ALA A CA 1
ATOM 719 C C . ALA A 1 95 ? 16.798 1.499 -14.741 1.00 97.50 95 ALA A C 1
ATOM 721 O O . ALA A 1 95 ? 16.061 1.286 -13.776 1.00 97.50 95 ALA A O 1
ATOM 722 N N . GLY A 1 96 ? 18.101 1.203 -14.708 1.00 97.62 96 GLY A N 1
ATOM 723 C CA . GLY A 1 96 ? 18.792 0.674 -13.530 1.00 97.62 96 GLY A CA 1
ATOM 724 C C . GLY A 1 96 ? 18.785 1.638 -12.337 1.00 97.62 96 GLY A C 1
ATOM 725 O O . GLY A 1 96 ? 18.567 1.216 -11.199 1.00 97.62 96 GLY A O 1
ATOM 726 N N . GLU A 1 97 ? 18.951 2.940 -12.577 1.00 98.19 97 GLU A N 1
ATOM 727 C CA . GLU A 1 97 ? 18.850 3.974 -11.538 1.00 98.19 97 GLU A CA 1
ATOM 728 C C . GLU A 1 97 ? 17.437 4.030 -10.939 1.00 98.19 97 GLU A C 1
ATOM 730 O O . GLU A 1 97 ? 17.283 4.019 -9.713 1.00 98.19 97 GLU A O 1
ATOM 735 N N . VAL A 1 98 ? 16.404 3.991 -11.787 1.00 98.19 98 VAL A N 1
ATOM 736 C CA . VAL A 1 98 ? 15.002 3.915 -1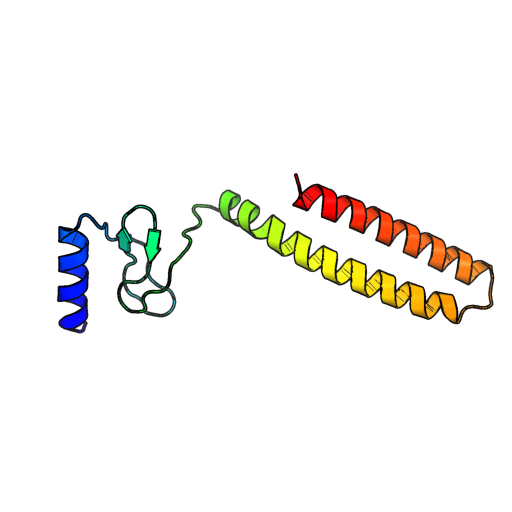1.350 1.00 98.19 98 VAL A CA 1
ATOM 737 C C . VAL A 1 98 ? 14.746 2.638 -10.546 1.00 98.19 98 VAL A C 1
ATOM 739 O O . VAL A 1 98 ? 14.180 2.708 -9.455 1.00 98.19 98 VAL A O 1
ATOM 742 N N . MET A 1 99 ? 15.204 1.479 -11.032 1.00 98.31 99 MET A N 1
ATOM 743 C CA . MET A 1 99 ? 15.068 0.196 -10.334 1.00 98.31 99 MET A CA 1
ATOM 744 C C . MET A 1 99 ? 15.686 0.249 -8.930 1.00 98.31 99 MET A C 1
ATOM 746 O O . MET A 1 99 ? 15.065 -0.165 -7.950 1.00 98.31 99 MET A O 1
ATOM 750 N N . ASN A 1 100 ? 16.890 0.810 -8.810 1.00 98.19 100 ASN A N 1
ATOM 751 C CA . ASN A 1 100 ? 17.578 0.958 -7.530 1.00 98.19 100 ASN A CA 1
ATOM 752 C C . ASN A 1 100 ? 16.787 1.835 -6.546 1.00 98.19 100 ASN A C 1
ATOM 754 O O . ASN A 1 100 ? 16.699 1.512 -5.361 1.00 98.19 100 ASN A O 1
ATOM 758 N N . ILE A 1 101 ? 16.191 2.932 -7.024 1.00 98.31 101 ILE A N 1
ATOM 759 C CA . ILE A 1 101 ? 15.336 3.799 -6.202 1.00 98.31 101 ILE A CA 1
ATOM 760 C C . ILE A 1 101 ? 14.102 3.027 -5.727 1.00 98.31 101 ILE A C 1
ATOM 762 O O . ILE A 1 101 ? 13.812 3.029 -4.531 1.00 98.31 101 ILE A O 1
ATOM 766 N N . LEU A 1 102 ? 13.405 2.324 -6.624 1.00 98.31 102 LEU A N 1
ATOM 767 C CA . LEU A 1 102 ? 12.207 1.555 -6.274 1.00 98.31 102 LEU A CA 1
ATOM 768 C C . LEU A 1 102 ? 12.502 0.474 -5.224 1.00 98.31 102 LEU A C 1
ATOM 770 O O . LEU A 1 102 ? 11.775 0.364 -4.236 1.00 98.31 102 LEU A O 1
ATOM 774 N N . LEU A 1 103 ? 13.599 -0.274 -5.382 1.00 98.12 103 LEU A N 1
ATOM 775 C CA . LEU A 1 103 ? 14.018 -1.308 -4.429 1.00 98.12 103 LEU A CA 1
ATOM 776 C C . LEU A 1 103 ? 14.376 -0.729 -3.052 1.00 98.12 103 LEU A C 1
ATOM 778 O O . LEU A 1 103 ? 13.995 -1.291 -2.021 1.00 98.12 103 LEU A O 1
ATOM 782 N N . LYS A 1 104 ? 15.072 0.414 -3.014 1.00 98.12 104 LYS A N 1
ATOM 783 C CA . LYS A 1 104 ? 15.386 1.118 -1.759 1.00 98.12 104 LYS A CA 1
ATOM 784 C C . LYS A 1 104 ? 14.122 1.602 -1.056 1.00 98.12 104 LYS A C 1
ATOM 786 O O . LYS A 1 104 ? 13.982 1.395 0.149 1.00 98.12 104 LYS A O 1
ATOM 791 N N . THR A 1 105 ? 13.192 2.193 -1.801 1.00 97.44 105 THR A N 1
ATOM 792 C CA . THR A 1 105 ? 11.908 2.653 -1.261 1.00 97.44 105 THR A CA 1
ATOM 793 C C . THR A 1 105 ? 11.082 1.480 -0.733 1.00 97.44 105 THR A C 1
ATOM 795 O O . THR A 1 105 ? 10.560 1.560 0.376 1.00 97.44 105 THR A O 1
ATOM 798 N N . LEU A 1 106 ? 11.037 0.352 -1.449 1.00 97.19 106 LEU A N 1
ATOM 799 C CA . LEU A 1 106 ? 10.354 -0.863 -0.992 1.00 97.19 106 LEU A CA 1
ATOM 800 C C . LEU A 1 106 ? 10.945 -1.389 0.326 1.00 97.19 106 LEU A C 1
ATOM 802 O O . LEU A 1 106 ? 10.206 -1.758 1.238 1.00 97.19 106 LEU A O 1
ATOM 806 N N . SER A 1 107 ? 12.275 -1.387 0.458 1.00 95.38 107 SER A N 1
ATOM 807 C CA . SER A 1 107 ? 12.950 -1.750 1.711 1.00 95.38 107 SER A CA 1
ATOM 808 C C . SER A 1 107 ? 12.534 -0.838 2.870 1.00 95.38 107 SER A C 1
ATOM 810 O O . SER A 1 107 ? 12.253 -1.325 3.965 1.00 95.38 107 SER A O 1
ATOM 812 N N . LEU A 1 108 ? 12.447 0.476 2.634 1.00 95.56 108 LEU A N 1
ATOM 813 C CA . LEU A 1 108 ? 12.002 1.443 3.638 1.00 95.56 108 LEU A CA 1
ATOM 814 C C . LEU A 1 108 ? 10.548 1.195 4.062 1.00 95.56 108 LEU A C 1
ATOM 816 O O . LEU A 1 108 ? 10.277 1.117 5.257 1.00 95.56 108 LEU A O 1
ATOM 820 N N . VAL A 1 109 ? 9.635 1.008 3.106 1.00 94.31 109 VAL A N 1
ATOM 821 C CA . VAL A 1 109 ? 8.214 0.723 3.377 1.00 94.31 109 VAL A CA 1
ATOM 822 C C . VAL A 1 109 ? 8.059 -0.545 4.218 1.00 94.31 109 VAL A C 1
ATOM 824 O O . VAL A 1 109 ? 7.336 -0.545 5.213 1.00 94.31 109 VAL A O 1
ATOM 827 N N . ARG A 1 110 ? 8.806 -1.607 3.892 1.00 92.94 110 ARG A N 1
ATOM 828 C CA . ARG A 1 110 ? 8.795 -2.851 4.674 1.00 92.94 110 ARG A CA 1
ATOM 829 C C . ARG A 1 110 ? 9.266 -2.648 6.109 1.00 92.94 110 ARG A C 1
ATOM 831 O O . ARG A 1 110 ? 8.626 -3.169 7.016 1.00 92.94 110 ARG A O 1
ATOM 838 N N . LYS A 1 111 ? 10.333 -1.867 6.318 1.00 92.38 111 LYS A N 1
ATOM 839 C CA . LYS A 1 111 ? 10.828 -1.523 7.662 1.00 92.38 111 LYS A CA 1
ATOM 840 C C . LYS A 1 111 ? 9.790 -0.749 8.470 1.00 92.38 111 LYS A C 1
ATOM 842 O O . LYS A 1 111 ? 9.598 -1.059 9.639 1.00 92.38 111 LYS A O 1
ATOM 847 N N . LEU A 1 112 ? 9.109 0.212 7.841 1.00 89.12 112 LEU A N 1
ATOM 848 C CA . LEU A 1 112 ? 8.054 1.010 8.476 1.00 89.12 112 LEU A CA 1
ATOM 849 C C . LEU A 1 112 ? 6.821 0.179 8.857 1.00 89.12 112 LEU A C 1
ATOM 851 O O . LEU A 1 112 ? 6.099 0.560 9.767 1.00 89.12 112 LEU A O 1
ATOM 855 N N . ARG A 1 113 ? 6.577 -0.949 8.180 1.00 81.75 113 ARG A N 1
ATOM 856 C CA . ARG A 1 113 ? 5.464 -1.859 8.489 1.00 81.75 113 ARG A CA 1
ATOM 857 C C . ARG A 1 113 ? 5.777 -2.844 9.622 1.00 81.75 113 ARG A C 1
ATOM 859 O O . ARG A 1 113 ? 4.857 -3.332 10.268 1.00 81.75 113 ARG A O 1
ATOM 866 N N . THR A 1 114 ? 7.051 -3.182 9.822 1.00 73.31 114 THR A N 1
ATOM 867 C CA . THR A 1 114 ? 7.510 -4.091 10.890 1.00 73.31 114 THR A CA 1
ATOM 868 C C . THR A 1 114 ? 7.894 -3.379 12.189 1.00 73.31 114 THR A C 1
ATOM 870 O O . THR A 1 114 ? 8.201 -4.062 13.164 1.00 73.31 114 THR A O 1
ATOM 873 N N . GLY A 1 115 ? 7.965 -2.045 12.165 1.00 56.53 115 GLY A N 1
ATOM 874 C CA . GLY A 1 115 ? 8.338 -1.195 13.299 1.00 56.53 115 GLY A CA 1
ATOM 875 C C . GLY A 1 115 ? 7.156 -0.722 14.129 1.00 56.53 115 GLY A C 1
ATOM 876 O O . GLY A 1 115 ? 6.006 -0.826 13.648 1.00 56.53 115 GLY A O 1
#

Solvent-accessible surface area (backbone atoms only — not comparable to full-atom values): 6707 Å² total; per-residue (Å²): 134,62,72,67,56,55,52,55,50,53,52,43,42,74,75,68,30,42,84,43,94,54,58,32,92,91,74,76,40,62,23,35,37,44,98,89,46,37,26,27,84,87,79,67,48,74,49,87,84,68,79,53,73,67,51,46,48,62,65,42,48,62,54,55,47,49,57,48,46,53,53,43,53,52,49,47,51,55,50,52,59,52,54,76,73,54,86,52,68,69,58,44,48,54,52,50,54,52,47,52,51,48,54,53,50,46,52,50,50,52,50,64,69,76,101

Sequence (115 aa):
MSEEYVKKAAELLKMGATLLSDTCPMCNVPLIRFRGDVFCPKCGRKIILVRGESEAAAARTPIALADVEENLIAKILDVNVRLASMDDLDDIKKAGEVMNILLKTLSLVRKLRTG

pLDDT: mean 86.08, std 12.78, range [48.09, 98.62]